Protein AF-A0A961BU95-F1 (afdb_monomer_lite)

Sequence (173 aa):
LQVELRGAQGGASGGDNAGMGGIGAEIGQAGGDSTSCGPCATGGGGGTAAAGGVGGSGSTVGGPGTAGTLGLGGEGGPGVDNPQNGGSAGGGGGGGLYGGGGGGAGTVGSSAGGGGGGGSSLGPAGATFTAGMQAGDGSVTITYDPDAPTTTTAPSTTTSTAAAAVVTPAFTG

pLDDT: mean 72.66, std 14.95, range [39.91, 96.19]

Structure (mmCIF, N/CA/C/O backbone):
data_AF-A0A961BU95-F1
#
_entry.id   AF-A0A961BU95-F1
#
loop_
_atom_site.group_PDB
_atom_site.id
_atom_site.type_symbol
_atom_site.label_atom_id
_atom_site.label_alt_id
_atom_site.label_comp_id
_atom_site.label_asym_id
_atom_site.label_entity_id
_atom_site.label_seq_id
_atom_site.pdbx_PDB_ins_code
_atom_site.Cartn_x
_atom_site.Cartn_y
_atom_site.Cartn_z
_atom_site.occupancy
_atom_site.B_iso_or_equiv
_atom_site.auth_seq_id
_atom_site.auth_comp_id
_atom_site.auth_asym_id
_atom_site.auth_atom_id
_atom_site.pdbx_PDB_model_num
ATOM 1 N N . LEU A 1 1 ? -21.437 8.802 21.114 1.00 52.06 1 LEU A N 1
ATOM 2 C CA . LEU A 1 1 ? -20.429 9.193 20.107 1.00 52.06 1 LEU A CA 1
ATOM 3 C C . LEU A 1 1 ? -20.746 8.468 18.805 1.00 52.06 1 LEU A C 1
ATOM 5 O O . LEU A 1 1 ? -20.576 7.257 18.745 1.00 52.06 1 LEU A O 1
ATOM 9 N N . GLN A 1 2 ? -21.269 9.171 17.804 1.00 50.28 2 GLN A N 1
ATOM 10 C CA . GLN A 1 2 ? -21.457 8.607 16.468 1.00 50.28 2 GLN A CA 1
ATOM 11 C C . GLN A 1 2 ? -20.262 9.056 15.629 1.00 50.28 2 GLN A C 1
ATOM 13 O O . GLN A 1 2 ? -20.143 10.233 15.307 1.00 50.28 2 GLN A O 1
ATOM 18 N N . VAL A 1 3 ? -19.326 8.143 15.368 1.00 46.59 3 VAL A N 1
ATOM 19 C CA . VAL A 1 3 ? -18.173 8.437 14.513 1.00 46.59 3 VAL A CA 1
ATOM 20 C C . VAL A 1 3 ? -18.541 8.016 13.098 1.00 46.59 3 VAL A C 1
ATOM 22 O O . VAL A 1 3 ? -18.580 6.827 12.789 1.00 46.59 3 VAL A O 1
ATOM 25 N N . GLU A 1 4 ? -18.834 8.986 12.239 1.00 51.12 4 GLU A N 1
ATOM 26 C CA . GLU A 1 4 ? -18.976 8.740 10.808 1.00 51.12 4 GLU A CA 1
ATOM 27 C C . GLU A 1 4 ? -17.584 8.793 10.166 1.00 51.12 4 GLU A C 1
ATOM 29 O O . GLU A 1 4 ? -17.065 9.851 9.813 1.00 51.12 4 GLU A O 1
ATOM 34 N N . LEU A 1 5 ? -16.938 7.631 10.065 1.00 48.19 5 LEU A N 1
ATOM 35 C CA . LEU A 1 5 ? -15.680 7.491 9.337 1.00 48.19 5 LEU A CA 1
ATOM 36 C C . LEU A 1 5 ? -15.989 7.385 7.847 1.00 48.19 5 LEU A C 1
ATOM 38 O O . LEU A 1 5 ? -16.298 6.312 7.336 1.00 48.19 5 LEU A O 1
ATOM 42 N N . ARG A 1 6 ? -15.887 8.506 7.135 1.00 52.47 6 ARG A N 1
ATOM 43 C CA . ARG A 1 6 ? -15.870 8.489 5.672 1.00 52.47 6 ARG A CA 1
ATOM 44 C C . ARG A 1 6 ? -14.474 8.067 5.236 1.00 52.47 6 ARG A C 1
ATOM 46 O O . ARG A 1 6 ? -13.517 8.814 5.426 1.00 52.47 6 ARG A O 1
ATOM 53 N N . GLY A 1 7 ? -14.354 6.847 4.716 1.00 46.38 7 GLY A N 1
ATOM 54 C CA . GLY A 1 7 ? -13.092 6.352 4.171 1.00 46.38 7 GLY A CA 1
ATOM 55 C C . GLY A 1 7 ? -12.560 7.306 3.106 1.00 46.38 7 GLY A C 1
ATOM 56 O O . GLY A 1 7 ? -13.315 7.746 2.238 1.00 46.38 7 GLY A O 1
ATOM 57 N N . ALA A 1 8 ? -11.271 7.636 3.182 1.00 43.69 8 ALA A N 1
ATOM 58 C CA . ALA A 1 8 ? -10.598 8.297 2.077 1.00 43.69 8 ALA A CA 1
ATOM 59 C C . ALA A 1 8 ? -10.653 7.364 0.862 1.00 43.69 8 ALA A C 1
ATOM 61 O O . ALA A 1 8 ? -10.460 6.151 0.983 1.00 43.69 8 ALA A O 1
ATOM 62 N N . GLN A 1 9 ? -10.968 7.915 -0.305 1.00 45.91 9 GLN A N 1
ATOM 63 C CA . GLN A 1 9 ? -10.925 7.140 -1.535 1.00 45.91 9 GLN A CA 1
ATOM 64 C C . GLN A 1 9 ? -9.484 6.739 -1.804 1.00 45.91 9 GLN A C 1
ATOM 66 O O . GLN A 1 9 ? -8.612 7.592 -1.741 1.00 45.91 9 GLN A O 1
ATOM 71 N N . GLY A 1 10 ? -9.245 5.468 -2.129 1.00 44.84 10 GLY A N 1
ATOM 72 C CA . GLY A 1 10 ? -7.970 5.021 -2.678 1.00 44.84 10 GLY A CA 1
ATOM 73 C C . GLY A 1 10 ? -7.531 5.958 -3.807 1.00 44.84 10 GLY A C 1
ATOM 74 O O . GLY A 1 10 ? -8.202 6.038 -4.831 1.00 44.84 10 GLY A O 1
ATOM 75 N N . GLY A 1 11 ? -6.455 6.709 -3.584 1.00 39.91 11 GLY A N 1
ATOM 76 C CA . GLY A 1 11 ? -5.895 7.671 -4.519 1.00 39.91 11 GLY A CA 1
ATOM 77 C C . GLY A 1 11 ? -5.580 6.955 -5.818 1.00 39.91 11 GLY A C 1
ATOM 78 O O . GLY A 1 11 ? -4.987 5.875 -5.801 1.00 39.91 11 GLY A O 1
ATOM 79 N N . ALA A 1 12 ? -6.051 7.527 -6.923 1.00 42.16 12 ALA A N 1
ATOM 80 C CA . ALA A 1 12 ? -5.869 6.954 -8.242 1.00 42.16 12 ALA A CA 1
ATOM 81 C C . ALA A 1 12 ? -4.379 6.714 -8.502 1.00 42.16 12 ALA A C 1
ATOM 83 O O . ALA A 1 12 ? -3.546 7.595 -8.280 1.00 42.16 12 ALA A O 1
ATOM 84 N N . SER A 1 13 ? -4.068 5.520 -8.997 1.00 47.88 13 SER A N 1
ATOM 85 C CA . SER A 1 13 ? -2.755 5.179 -9.512 1.00 47.88 13 SER A CA 1
ATOM 86 C C . SER A 1 13 ? -2.311 6.227 -10.534 1.00 47.88 13 SER A C 1
ATOM 88 O O . SER A 1 13 ? -2.939 6.373 -11.585 1.00 47.88 13 SER A O 1
ATOM 90 N N . GLY A 1 14 ? -1.261 6.982 -10.211 1.00 41.06 14 GLY A N 1
ATOM 91 C CA . GLY A 1 14 ? -0.762 8.044 -11.079 1.00 41.06 14 GLY A CA 1
ATOM 92 C C . GLY A 1 14 ? -0.282 7.490 -12.419 1.00 41.06 14 GLY A C 1
ATOM 93 O O . GLY A 1 14 ? 0.669 6.713 -12.459 1.00 41.06 14 GLY A O 1
ATOM 94 N N . GLY A 1 15 ? -0.936 7.904 -13.503 1.00 40.88 15 GLY A N 1
ATOM 95 C CA . GLY A 1 15 ? -0.401 7.785 -14.853 1.00 40.88 15 GLY A CA 1
ATOM 96 C C . GLY A 1 15 ? 0.728 8.797 -15.062 1.00 40.88 15 GLY A C 1
ATOM 97 O O . GLY A 1 15 ? 0.611 9.964 -14.690 1.00 40.88 15 GLY A O 1
ATOM 98 N N . ASP A 1 16 ? 1.815 8.314 -15.654 1.00 45.97 16 ASP A N 1
ATOM 99 C CA . ASP A 1 16 ? 2.890 9.045 -16.338 1.00 45.97 16 ASP A CA 1
ATOM 100 C C . ASP A 1 16 ? 3.949 9.793 -15.506 1.00 45.97 16 ASP A C 1
ATOM 102 O O . ASP A 1 16 ? 4.964 10.192 -16.069 1.00 45.97 16 ASP A O 1
ATOM 106 N N . ASN A 1 17 ? 3.821 9.894 -14.180 1.00 48.28 17 ASN A N 1
ATOM 107 C CA . ASN A 1 17 ? 4.912 10.328 -13.291 1.00 48.28 17 ASN A CA 1
ATOM 108 C C . ASN A 1 17 ? 4.867 9.519 -11.989 1.00 48.28 17 ASN A C 1
ATOM 110 O O . ASN A 1 17 ? 3.956 9.737 -11.198 1.00 48.28 17 ASN A O 1
ATOM 114 N N . ALA A 1 18 ? 5.814 8.583 -11.802 1.00 49.69 18 ALA A N 1
ATOM 115 C CA . ALA A 1 18 ? 6.057 7.785 -10.584 1.00 49.69 18 ALA A CA 1
ATOM 116 C C . ALA A 1 18 ? 4.829 7.676 -9.658 1.00 49.69 18 ALA A C 1
ATOM 118 O O . ALA A 1 18 ? 4.734 8.392 -8.661 1.00 49.69 18 ALA A O 1
ATOM 119 N N . GLY A 1 19 ? 3.854 6.848 -10.052 1.00 48.47 19 GLY A N 1
ATOM 120 C CA . GLY A 1 19 ? 2.528 6.822 -9.439 1.00 48.47 19 GLY A CA 1
ATOM 121 C C . GLY A 1 19 ? 2.601 6.763 -7.916 1.00 48.47 19 GLY A C 1
ATOM 122 O O . GLY A 1 19 ? 3.172 5.829 -7.351 1.00 48.47 19 GLY A O 1
ATOM 123 N N . MET A 1 20 ? 2.031 7.777 -7.257 1.00 48.62 20 MET A N 1
ATOM 124 C CA . MET A 1 20 ? 1.870 7.766 -5.806 1.00 48.62 20 MET A CA 1
ATOM 125 C C . MET A 1 20 ? 1.117 6.489 -5.419 1.00 48.62 20 MET A C 1
ATOM 127 O O . MET A 1 20 ? 0.113 6.150 -6.050 1.00 48.62 20 MET A O 1
ATOM 131 N N . GLY A 1 21 ? 1.641 5.750 -4.438 1.00 50.03 21 GLY A N 1
ATOM 132 C CA . GLY A 1 21 ? 1.023 4.511 -3.975 1.00 50.03 21 GLY A CA 1
ATOM 133 C C . GLY A 1 21 ? -0.418 4.747 -3.520 1.00 50.03 21 GLY A C 1
ATOM 134 O O . GLY A 1 21 ? -0.750 5.829 -3.031 1.00 50.03 21 GLY A O 1
ATOM 135 N N . GLY A 1 22 ? -1.283 3.745 -3.691 1.00 49.25 22 GLY A N 1
ATOM 136 C CA . GLY A 1 22 ? -2.682 3.859 -3.275 1.00 49.25 22 GLY A CA 1
ATOM 137 C C . GLY A 1 22 ? -2.798 4.206 -1.784 1.00 49.25 22 GLY A C 1
ATOM 138 O O . GLY A 1 22 ? -2.114 3.620 -0.945 1.00 49.25 22 GLY A O 1
ATOM 139 N N . ILE A 1 23 ? -3.669 5.149 -1.418 1.00 47.78 23 ILE A N 1
ATOM 140 C CA . ILE A 1 23 ? -4.029 5.345 -0.003 1.00 47.78 23 ILE A CA 1
ATOM 141 C C . ILE A 1 23 ? -4.881 4.170 0.472 1.00 47.78 23 ILE A C 1
ATOM 143 O O . ILE A 1 23 ? -5.687 3.619 -0.280 1.00 47.78 23 ILE A O 1
ATOM 147 N N . GLY A 1 24 ? -4.632 3.737 1.707 1.00 47.03 24 GLY A N 1
ATOM 148 C CA . GLY A 1 24 ? -5.213 2.507 2.215 1.00 47.03 24 GLY A CA 1
ATOM 149 C C . GLY A 1 24 ? -6.720 2.600 2.435 1.00 47.03 24 GLY A C 1
ATOM 150 O O . GLY A 1 24 ? -7.192 3.512 3.113 1.00 47.03 24 GLY A O 1
ATOM 151 N N . ALA A 1 25 ? -7.454 1.637 1.884 1.00 54.53 25 ALA A N 1
ATOM 152 C CA . ALA A 1 25 ? -8.884 1.414 2.102 1.00 54.53 25 ALA A CA 1
ATOM 153 C C . ALA A 1 25 ? -9.087 0.029 2.740 1.00 54.53 25 ALA A C 1
ATOM 155 O O . ALA A 1 25 ? -8.115 -0.675 2.973 1.00 54.53 25 ALA A O 1
ATOM 156 N N . GLU A 1 26 ? -10.315 -0.411 3.024 1.00 54.41 26 GLU A N 1
ATOM 157 C CA . GLU A 1 26 ? -10.559 -1.787 3.514 1.00 54.41 26 GLU A CA 1
ATOM 158 C C . GLU A 1 26 ? -9.951 -2.865 2.590 1.00 54.41 26 GLU A C 1
ATOM 160 O O . GLU A 1 26 ? -9.441 -3.890 3.049 1.00 54.41 26 GLU A O 1
ATOM 165 N N . ILE A 1 27 ? -9.938 -2.571 1.288 1.00 58.28 27 ILE A N 1
ATOM 166 C CA . ILE A 1 27 ? -9.178 -3.256 0.250 1.00 58.28 27 ILE A CA 1
ATOM 167 C C . ILE A 1 27 ? -8.302 -2.186 -0.399 1.00 58.28 27 ILE A C 1
ATOM 169 O O . ILE A 1 27 ? -8.804 -1.257 -1.030 1.00 58.28 27 ILE A O 1
ATOM 173 N N . GLY A 1 28 ? -6.994 -2.285 -0.209 1.00 62.88 28 GLY A N 1
ATOM 174 C CA . GLY A 1 28 ? -6.019 -1.433 -0.861 1.00 62.88 28 GLY A CA 1
ATOM 175 C C . GLY A 1 28 ? -6.158 -1.482 -2.382 1.00 62.88 28 GLY A C 1
ATOM 176 O O . GLY A 1 28 ? -6.470 -2.519 -2.967 1.00 62.88 28 GLY A O 1
ATOM 177 N N . GLN A 1 29 ? -5.904 -0.352 -3.035 1.00 73.00 29 GLN A N 1
ATOM 178 C CA . GLN A 1 29 ? -5.895 -0.271 -4.496 1.00 73.00 29 GLN A CA 1
ATOM 179 C C . GLN A 1 29 ? -4.623 -0.907 -5.058 1.00 73.00 29 GLN A C 1
ATOM 181 O O . GLN A 1 29 ? -3.561 -0.793 -4.445 1.00 73.00 29 GLN A O 1
ATOM 186 N N . ALA A 1 30 ? -4.709 -1.530 -6.233 1.00 77.94 30 ALA A N 1
ATOM 187 C CA . ALA A 1 30 ? -3.512 -1.845 -7.006 1.00 77.94 30 ALA A CA 1
ATOM 188 C C . ALA A 1 30 ? -2.840 -0.550 -7.494 1.00 77.94 30 ALA A C 1
ATOM 190 O O . ALA A 1 30 ? -3.505 0.453 -7.761 1.00 77.94 30 ALA A O 1
ATOM 191 N N . GLY A 1 31 ? -1.517 -0.571 -7.590 1.00 73.50 31 GLY A N 1
ATOM 192 C CA . GLY A 1 31 ? -0.736 0.467 -8.236 1.00 73.50 31 GLY A CA 1
ATOM 193 C C . GLY A 1 31 ? -0.950 0.463 -9.746 1.00 73.50 31 GLY A C 1
ATOM 194 O O . GLY A 1 31 ? -1.434 -0.507 -10.326 1.00 73.50 31 GLY A O 1
ATOM 195 N N . GLY A 1 32 ? -0.595 1.573 -10.385 1.00 74.25 32 GLY A N 1
ATOM 196 C CA . GLY A 1 32 ? -0.784 1.743 -11.824 1.00 74.25 32 GLY A CA 1
ATOM 197 C C . GLY A 1 32 ? 0.275 1.021 -12.632 1.00 74.25 32 GLY A C 1
ATOM 198 O O . GLY A 1 32 ? 1.459 1.062 -12.282 1.00 74.25 32 GLY A O 1
ATOM 199 N N . ASP A 1 33 ? -0.164 0.438 -13.741 1.00 77.12 33 ASP A N 1
ATOM 200 C CA . ASP A 1 33 ? 0.719 -0.007 -14.809 1.00 77.12 33 ASP A CA 1
ATOM 201 C C . ASP A 1 33 ? 1.174 1.198 -15.635 1.00 77.12 33 ASP A C 1
ATOM 203 O O . ASP A 1 33 ? 0.413 2.138 -15.888 1.00 77.12 33 ASP A O 1
ATOM 207 N N . SER A 1 34 ? 2.418 1.158 -16.103 1.00 67.88 34 SER A N 1
ATOM 208 C CA . SER A 1 34 ? 2.863 2.104 -17.125 1.00 67.88 34 SER A CA 1
ATOM 209 C C . SER A 1 34 ? 2.216 1.723 -18.456 1.00 67.88 34 SER A C 1
ATOM 211 O O . SER A 1 34 ? 2.452 0.636 -18.967 1.00 67.88 34 SER A O 1
ATOM 213 N N . THR A 1 35 ? 1.390 2.597 -19.031 1.00 64.38 35 THR A N 1
ATOM 214 C CA . THR A 1 35 ? 0.671 2.315 -20.293 1.00 64.38 35 THR A CA 1
ATOM 215 C C . THR A 1 35 ? 1.478 2.668 -21.548 1.00 64.38 35 THR A C 1
ATOM 217 O O . THR A 1 35 ? 1.048 2.387 -22.665 1.00 64.38 35 THR A O 1
ATOM 220 N N . SER A 1 36 ? 2.652 3.283 -21.380 1.00 64.50 36 SER A N 1
ATOM 221 C CA . SER A 1 36 ? 3.447 3.886 -22.456 1.00 64.50 36 SER A CA 1
ATOM 222 C C . SER A 1 36 ? 4.667 3.071 -22.904 1.00 64.50 36 SER A C 1
ATOM 224 O O . SER A 1 36 ? 5.375 3.495 -23.818 1.00 64.50 36 SER A O 1
ATOM 226 N N . CYS A 1 37 ? 4.921 1.899 -22.316 1.00 58.81 37 CYS A N 1
ATOM 227 C CA . CYS A 1 37 ? 6.017 1.009 -22.712 1.00 58.81 37 CYS A CA 1
ATOM 228 C C . CYS A 1 37 ? 5.505 -0.333 -23.272 1.00 58.81 37 CYS A C 1
ATOM 230 O O . CYS A 1 37 ? 4.319 -0.627 -23.205 1.00 58.81 37 CYS A O 1
ATOM 232 N N . GLY A 1 38 ? 6.386 -1.130 -23.888 1.00 68.25 38 GLY A N 1
ATOM 233 C CA . GLY A 1 38 ? 6.078 -2.485 -24.373 1.00 68.25 38 GLY A CA 1
ATOM 234 C C . GLY A 1 38 ? 5.826 -3.469 -23.215 1.00 68.25 38 GLY A C 1
ATOM 235 O O . GLY A 1 38 ? 4.872 -3.271 -22.480 1.00 68.25 38 GLY A O 1
ATOM 236 N N . PRO A 1 39 ? 6.612 -4.544 -23.004 1.00 66.88 39 PRO A N 1
ATOM 237 C CA . PRO A 1 39 ? 6.492 -5.373 -21.797 1.00 66.88 39 PRO A CA 1
ATOM 238 C C . PRO A 1 39 ? 6.845 -4.546 -20.544 1.00 66.88 39 PRO A C 1
ATOM 240 O O . PRO A 1 39 ? 7.987 -4.542 -20.082 1.00 66.88 39 PRO A O 1
ATOM 243 N N . CYS A 1 40 ? 5.875 -3.783 -20.046 1.00 73.31 40 CYS A N 1
ATOM 244 C CA . CYS A 1 40 ? 6.018 -2.883 -18.917 1.00 73.31 40 CYS A CA 1
ATOM 245 C C . CYS A 1 40 ? 6.035 -3.637 -17.600 1.00 73.31 40 CYS A C 1
ATOM 247 O O . CYS A 1 40 ? 5.418 -4.692 -17.446 1.00 73.31 40 CYS A O 1
ATOM 249 N N . ALA A 1 41 ? 6.698 -3.025 -16.627 1.00 82.56 41 ALA A N 1
ATOM 250 C CA . ALA A 1 41 ? 6.496 -3.392 -15.244 1.00 82.56 41 ALA A CA 1
ATOM 251 C C . ALA A 1 41 ? 5.043 -3.133 -14.834 1.00 82.56 41 ALA A C 1
ATOM 253 O O . ALA A 1 41 ? 4.451 -2.130 -15.244 1.00 82.56 41 ALA A O 1
ATOM 254 N N . THR A 1 42 ? 4.496 -4.029 -14.019 1.00 88.94 42 THR A N 1
ATOM 255 C CA . THR A 1 42 ? 3.144 -3.880 -13.477 1.00 88.94 42 THR A CA 1
ATOM 256 C C . THR A 1 42 ? 3.185 -3.242 -12.095 1.00 88.94 42 THR A C 1
ATOM 258 O O . THR A 1 42 ? 4.197 -3.307 -11.378 1.00 88.94 42 THR A O 1
ATOM 261 N N . GLY A 1 43 ? 2.088 -2.589 -11.726 1.00 87.81 43 GLY A N 1
ATOM 262 C CA . GLY A 1 43 ? 1.887 -2.075 -10.380 1.00 87.81 43 GLY A CA 1
ATOM 263 C C . GLY A 1 43 ? 1.751 -3.196 -9.343 1.00 87.81 43 GLY A C 1
ATOM 264 O O . GLY A 1 43 ? 1.365 -4.322 -9.656 1.00 87.81 43 GLY A O 1
ATOM 265 N N . GLY A 1 44 ? 2.076 -2.896 -8.086 1.00 90.06 44 GLY A N 1
ATOM 266 C CA . GLY A 1 44 ? 1.823 -3.812 -6.971 1.00 90.06 44 GLY A CA 1
ATOM 267 C C . GLY A 1 44 ? 0.332 -3.891 -6.645 1.00 90.06 44 GLY A C 1
ATOM 268 O O . GLY A 1 44 ? -0.377 -2.896 -6.725 1.00 90.06 44 GLY A O 1
ATOM 269 N N . GLY A 1 45 ? -0.170 -5.056 -6.251 1.00 88.19 45 GLY A N 1
ATOM 270 C CA . GLY A 1 45 ? -1.535 -5.208 -5.750 1.00 88.19 45 GLY A CA 1
ATOM 271 C C . GLY A 1 45 ? -1.726 -4.519 -4.396 1.00 88.19 45 GLY A C 1
ATOM 272 O O . GLY A 1 45 ? -0.784 -4.382 -3.616 1.00 88.19 45 GLY A O 1
ATOM 273 N N . GLY A 1 46 ? -2.950 -4.101 -4.087 1.00 85.75 46 GLY A N 1
ATOM 274 C CA . GLY A 1 46 ? -3.273 -3.585 -2.759 1.00 85.75 46 GLY A CA 1
ATOM 275 C C . GLY A 1 46 ? -3.477 -4.688 -1.717 1.00 85.75 46 GLY A C 1
ATOM 276 O O . GLY A 1 46 ? -3.753 -5.839 -2.056 1.00 85.75 46 GLY A O 1
ATOM 277 N N . GLY A 1 47 ? -3.309 -4.343 -0.440 1.00 83.44 47 GLY A N 1
ATOM 278 C CA . GLY A 1 47 ? -3.578 -5.244 0.683 1.00 83.44 47 GLY A CA 1
ATOM 279 C C . GLY A 1 47 ? -5.074 -5.490 0.880 1.00 83.44 47 GLY A C 1
ATOM 280 O O . GLY A 1 47 ? -5.902 -4.638 0.591 1.00 83.44 47 GLY A O 1
ATOM 281 N N . THR A 1 48 ? -5.445 -6.654 1.392 1.00 83.31 48 THR A N 1
ATOM 282 C CA . THR A 1 48 ? -6.829 -7.018 1.741 1.00 83.31 48 THR A CA 1
ATOM 283 C C . THR A 1 48 ? -7.018 -7.014 3.256 1.00 83.31 48 THR A C 1
ATOM 285 O O . THR A 1 48 ? -6.052 -6.926 4.002 1.00 83.31 48 THR A O 1
ATOM 288 N N . ALA A 1 49 ? -8.241 -7.229 3.740 1.00 78.00 49 ALA A N 1
ATOM 289 C CA . ALA A 1 49 ? -8.512 -7.418 5.168 1.00 78.00 49 ALA A CA 1
ATOM 290 C C . ALA A 1 49 ? -7.887 -8.691 5.793 1.00 78.00 49 ALA A C 1
ATOM 292 O O . ALA A 1 49 ? -8.078 -8.927 6.986 1.00 78.00 49 ALA A O 1
ATOM 293 N N . ALA A 1 50 ? -7.185 -9.529 5.019 1.00 82.44 50 ALA A N 1
ATOM 294 C CA . ALA A 1 50 ? -6.596 -10.783 5.500 1.00 82.44 50 ALA A CA 1
ATOM 295 C C . ALA A 1 50 ? -5.152 -11.040 5.029 1.00 82.44 50 ALA A C 1
ATOM 297 O O . ALA A 1 50 ? -4.512 -11.973 5.512 1.00 82.44 50 ALA A O 1
ATOM 298 N N . ALA A 1 51 ? -4.635 -10.263 4.077 1.00 86.81 51 ALA A N 1
ATOM 299 C CA . ALA A 1 51 ? -3.329 -10.498 3.467 1.00 86.81 51 ALA A CA 1
ATOM 300 C C . ALA A 1 51 ? -2.760 -9.213 2.869 1.00 86.81 51 ALA A C 1
ATOM 302 O O . ALA A 1 51 ? -3.516 -8.370 2.389 1.00 86.81 51 ALA A O 1
ATOM 303 N N . GLY A 1 52 ? -1.432 -9.080 2.875 1.00 88.81 52 GLY A N 1
ATOM 304 C CA . GLY A 1 52 ? -0.758 -7.973 2.203 1.00 88.81 52 GLY A CA 1
ATOM 305 C C . GLY A 1 52 ? -0.913 -8.032 0.682 1.00 88.81 52 GLY A C 1
ATOM 306 O O . GLY A 1 52 ? -1.291 -9.059 0.115 1.00 88.81 52 GLY A O 1
ATOM 307 N N . GLY A 1 53 ? -0.634 -6.915 0.021 1.00 91.44 53 GLY A N 1
ATOM 308 C CA . GLY A 1 53 ? -0.697 -6.799 -1.427 1.00 91.44 53 GLY A CA 1
ATOM 309 C C . GLY A 1 53 ? 0.476 -7.495 -2.109 1.00 91.44 53 GLY A C 1
ATOM 310 O O . GLY A 1 53 ? 1.593 -7.508 -1.593 1.00 91.44 53 GLY A O 1
ATOM 311 N N . VAL A 1 54 ? 0.224 -8.083 -3.277 1.00 94.94 54 VAL A N 1
ATOM 312 C CA . VAL A 1 54 ? 1.244 -8.768 -4.088 1.00 94.94 54 VAL A CA 1
ATOM 313 C C . VAL A 1 54 ? 2.181 -7.737 -4.725 1.00 94.94 54 VAL A C 1
ATOM 315 O O . VAL A 1 54 ? 1.727 -6.683 -5.151 1.00 94.94 54 VAL A O 1
ATOM 318 N N . GLY A 1 55 ? 3.481 -8.019 -4.812 1.00 92.06 55 GLY A N 1
ATOM 319 C CA . GLY A 1 55 ? 4.419 -7.153 -5.535 1.00 92.06 55 GLY A CA 1
ATOM 320 C C . GLY A 1 55 ? 4.163 -7.136 -7.049 1.00 92.06 55 GLY A C 1
ATOM 321 O O . GLY A 1 55 ? 3.730 -8.133 -7.624 1.00 92.06 55 GLY A O 1
ATOM 322 N N . GLY A 1 56 ? 4.435 -6.007 -7.697 1.00 92.88 56 GLY A N 1
ATOM 323 C CA . GLY A 1 56 ? 4.325 -5.835 -9.142 1.00 92.88 56 GLY A CA 1
ATOM 324 C C . GLY A 1 56 ? 5.458 -6.541 -9.884 1.00 92.88 56 GLY A C 1
ATOM 325 O O . GLY A 1 56 ? 6.582 -6.658 -9.383 1.00 92.88 56 GLY A O 1
ATOM 326 N N . SER A 1 57 ? 5.185 -7.012 -11.098 1.00 91.94 57 SER A N 1
ATOM 327 C CA . SER A 1 57 ? 6.203 -7.637 -11.944 1.00 91.94 57 SER A CA 1
ATOM 328 C C . SER A 1 57 ? 7.193 -6.594 -12.453 1.00 91.94 57 SER A C 1
ATOM 330 O O . SER A 1 57 ? 6.793 -5.561 -12.984 1.00 91.94 57 SER A O 1
ATOM 332 N N . GLY A 1 58 ? 8.485 -6.881 -12.323 1.00 86.25 58 GLY A N 1
ATOM 333 C CA . GLY A 1 58 ? 9.538 -6.093 -12.955 1.00 86.25 58 GLY A CA 1
ATOM 334 C C . GLY A 1 58 ? 9.600 -6.340 -14.457 1.00 86.25 58 GLY A C 1
ATOM 335 O O . GLY A 1 58 ? 8.901 -7.200 -14.999 1.00 86.25 58 GLY A O 1
ATOM 336 N N . SER A 1 59 ? 10.462 -5.590 -15.130 1.00 87.25 59 SER A N 1
ATOM 337 C CA . SER A 1 59 ? 10.808 -5.870 -16.518 1.00 87.25 59 SER A CA 1
ATOM 338 C C . SER A 1 59 ? 11.848 -6.993 -16.656 1.00 87.25 59 SER A C 1
ATOM 340 O O . SER A 1 59 ? 12.257 -7.621 -15.687 1.00 87.25 59 SER A O 1
ATOM 342 N N . THR A 1 60 ? 12.330 -7.256 -17.875 1.00 82.00 60 THR A N 1
ATOM 343 C CA . THR A 1 60 ? 13.438 -8.206 -18.098 1.00 82.00 60 THR A CA 1
ATOM 344 C C . THR A 1 60 ? 14.767 -7.748 -17.492 1.00 82.00 60 THR A C 1
ATOM 346 O O . THR A 1 60 ? 15.692 -8.548 -17.381 1.00 82.00 60 THR A O 1
ATOM 349 N N . VAL A 1 61 ? 14.890 -6.459 -17.166 1.00 83.62 61 VAL A N 1
ATOM 350 C CA . VAL A 1 61 ? 16.120 -5.828 -16.664 1.00 83.62 61 VAL A CA 1
ATOM 351 C C . VAL A 1 61 ? 15.943 -5.233 -15.267 1.00 83.62 61 VAL A C 1
ATOM 353 O O . VAL A 1 61 ? 16.890 -5.260 -14.491 1.00 83.62 61 VAL A O 1
ATOM 356 N N . GLY A 1 62 ? 14.750 -4.739 -14.929 1.00 85.00 62 GLY A N 1
ATOM 357 C CA . GLY A 1 62 ? 14.395 -4.270 -13.587 1.00 85.00 62 GLY A CA 1
ATOM 358 C C . GLY A 1 62 ? 13.788 -5.382 -12.728 1.00 85.00 62 GLY A C 1
ATOM 359 O O . GLY A 1 62 ? 13.101 -6.263 -13.238 1.00 85.00 62 GLY A O 1
ATOM 360 N N . GLY A 1 63 ? 14.021 -5.348 -11.415 1.00 91.00 63 GLY A N 1
ATOM 361 C CA . GLY A 1 63 ? 13.477 -6.367 -10.510 1.00 91.00 63 GLY A CA 1
ATOM 362 C C . GLY A 1 63 ? 11.974 -6.192 -10.223 1.00 91.00 63 GLY A C 1
ATOM 363 O O . GLY A 1 63 ? 11.437 -5.090 -10.386 1.00 91.00 63 GLY A O 1
ATOM 364 N N . PRO A 1 64 ? 11.274 -7.261 -9.796 1.00 93.62 64 PRO A N 1
ATOM 365 C CA . PRO A 1 64 ? 9.913 -7.153 -9.272 1.00 93.62 64 PRO A CA 1
ATOM 366 C C . PRO A 1 64 ? 9.885 -6.403 -7.936 1.00 93.62 64 PRO A C 1
ATOM 368 O O . PRO A 1 64 ? 10.880 -6.387 -7.210 1.00 93.62 64 PRO A O 1
ATOM 371 N N . GLY A 1 65 ? 8.737 -5.808 -7.612 1.00 93.62 65 GLY A N 1
ATOM 372 C CA . GLY A 1 65 ? 8.467 -5.301 -6.267 1.00 93.62 65 GLY A CA 1
ATOM 373 C C . GLY A 1 65 ? 8.202 -6.443 -5.282 1.00 93.62 65 GLY A C 1
ATOM 374 O O . GLY A 1 65 ? 7.913 -7.575 -5.683 1.00 93.62 65 GLY A O 1
ATOM 375 N N . THR A 1 66 ? 8.293 -6.166 -3.983 1.00 96.19 66 THR A N 1
ATOM 376 C CA . THR A 1 66 ? 8.004 -7.156 -2.936 1.00 96.19 66 THR A CA 1
ATOM 377 C C . THR A 1 66 ? 6.555 -7.061 -2.461 1.00 96.19 66 THR A C 1
ATOM 379 O O . THR A 1 66 ? 5.890 -6.032 -2.603 1.00 96.19 66 THR A O 1
ATOM 382 N N . ALA A 1 67 ? 6.029 -8.165 -1.929 1.00 94.38 67 ALA A N 1
ATOM 383 C CA . ALA A 1 67 ? 4.705 -8.173 -1.318 1.00 94.38 67 ALA A CA 1
ATOM 384 C C . ALA A 1 67 ? 4.710 -7.406 0.015 1.00 94.38 67 ALA A C 1
ATOM 386 O O . ALA A 1 67 ? 5.706 -7.415 0.741 1.00 94.38 67 ALA A O 1
ATOM 387 N N . GLY A 1 68 ? 3.582 -6.783 0.352 1.00 89.75 68 GLY A N 1
ATOM 388 C CA . GLY A 1 68 ? 3.368 -6.199 1.673 1.00 89.75 68 GLY A CA 1
ATOM 389 C C . GLY A 1 68 ? 3.231 -7.271 2.759 1.00 89.75 68 GLY A C 1
ATOM 390 O O . GLY A 1 68 ? 2.843 -8.411 2.496 1.00 89.75 68 GLY A O 1
ATOM 391 N N . THR A 1 69 ? 3.519 -6.897 4.003 1.00 90.31 69 THR A N 1
ATOM 392 C CA . THR A 1 69 ? 3.328 -7.739 5.196 1.00 90.31 69 THR A CA 1
ATOM 393 C C . THR A 1 69 ? 2.390 -7.056 6.197 1.00 90.31 69 THR A C 1
ATOM 395 O O . THR A 1 69 ? 1.851 -5.977 5.938 1.00 90.31 69 THR A O 1
ATOM 398 N N . LEU A 1 70 ? 2.128 -7.697 7.341 1.00 86.19 70 LEU A N 1
ATOM 399 C CA . LEU A 1 70 ? 1.306 -7.104 8.395 1.00 86.19 70 LEU A CA 1
ATOM 400 C C . LEU A 1 70 ? 1.968 -5.808 8.896 1.00 86.19 70 LEU A C 1
ATOM 402 O O . LEU A 1 70 ? 3.104 -5.836 9.365 1.00 86.19 70 LEU A O 1
ATOM 406 N N . GLY A 1 71 ? 1.274 -4.677 8.797 1.00 80.44 71 GLY A N 1
ATOM 407 C CA . GLY A 1 71 ? 1.791 -3.373 9.220 1.00 80.44 71 GLY A CA 1
ATOM 408 C C . GLY A 1 71 ? 2.658 -2.641 8.190 1.00 80.44 71 GLY A C 1
ATOM 409 O O . GLY A 1 71 ? 2.823 -1.428 8.311 1.00 80.44 71 GLY A O 1
ATOM 410 N N . LEU A 1 72 ? 3.211 -3.333 7.187 1.00 85.38 72 LEU A N 1
ATOM 411 C CA . LEU A 1 72 ? 4.273 -2.799 6.325 1.00 85.38 72 LEU A CA 1
ATOM 412 C C . LEU A 1 72 ? 3.954 -2.995 4.840 1.00 85.38 72 LEU A C 1
ATOM 414 O O . LEU A 1 72 ? 3.629 -4.099 4.408 1.00 85.38 72 LEU A O 1
ATOM 418 N N . GLY A 1 73 ? 4.078 -1.928 4.051 1.00 87.56 73 GLY A N 1
ATOM 419 C CA . GLY A 1 73 ? 4.011 -2.010 2.592 1.00 87.56 73 GLY A CA 1
ATOM 420 C C . GLY A 1 73 ? 5.237 -2.708 1.992 1.00 87.56 73 GLY A C 1
ATOM 421 O O . GLY A 1 73 ? 6.280 -2.810 2.636 1.00 87.56 73 GLY A O 1
ATOM 422 N N . GLY A 1 74 ? 5.098 -3.202 0.765 1.00 91.88 74 GLY A N 1
ATOM 423 C CA . GLY A 1 74 ? 6.170 -3.816 -0.009 1.00 91.88 74 GLY A CA 1
ATOM 424 C C . GLY A 1 74 ? 7.128 -2.783 -0.600 1.00 91.88 74 GLY A C 1
ATOM 425 O O . GLY A 1 74 ? 6.761 -1.644 -0.881 1.00 91.88 74 GLY A O 1
ATOM 426 N N . GLU A 1 75 ? 8.368 -3.185 -0.817 1.00 92.00 75 GLU A N 1
ATOM 427 C CA . GLU A 1 75 ? 9.392 -2.375 -1.472 1.00 92.00 75 GLU A CA 1
ATOM 428 C C . GLU A 1 75 ? 9.196 -2.380 -2.992 1.00 92.00 75 GLU A C 1
ATOM 430 O O . GLU A 1 75 ? 8.786 -3.383 -3.582 1.00 92.00 75 GLU A O 1
ATOM 435 N N . GLY A 1 76 ? 9.496 -1.253 -3.635 1.00 91.00 76 GLY A N 1
ATOM 436 C CA . GLY A 1 76 ? 9.507 -1.165 -5.090 1.00 91.00 76 GLY A CA 1
ATOM 437 C C . GLY A 1 76 ? 10.656 -1.968 -5.700 1.00 91.00 76 GLY A C 1
ATOM 438 O O . GLY A 1 76 ? 11.700 -2.164 -5.077 1.00 91.00 76 GLY A O 1
ATOM 439 N N . GLY A 1 77 ? 10.473 -2.424 -6.937 1.00 92.12 77 GLY A N 1
ATOM 440 C CA . GLY A 1 77 ? 11.510 -3.139 -7.667 1.00 92.12 77 GLY A CA 1
ATOM 441 C C . GLY A 1 77 ? 12.754 -2.270 -7.893 1.00 92.12 77 GLY A C 1
ATOM 442 O O . GLY A 1 77 ? 12.614 -1.072 -8.171 1.00 92.12 77 GLY A O 1
ATOM 443 N N . PRO A 1 78 ? 13.972 -2.838 -7.809 1.00 89.00 78 PRO A N 1
ATOM 444 C CA . PRO A 1 78 ? 15.198 -2.095 -8.064 1.00 89.00 78 PRO A CA 1
ATOM 445 C C . PRO A 1 78 ? 15.269 -1.667 -9.532 1.00 89.00 78 PRO A C 1
ATOM 447 O O . PRO A 1 78 ? 15.094 -2.487 -10.440 1.00 89.00 78 PRO A O 1
ATOM 450 N N . GLY A 1 79 ? 15.533 -0.377 -9.747 1.00 86.38 79 GLY A N 1
ATOM 451 C CA . GLY A 1 79 ? 15.850 0.170 -11.064 1.00 86.38 79 GLY A CA 1
ATOM 452 C C . GLY A 1 79 ? 17.179 -0.366 -11.599 1.00 86.38 79 GLY A C 1
ATOM 453 O O . GLY A 1 79 ? 17.904 -1.087 -10.913 1.00 86.38 79 GLY A O 1
ATOM 454 N N . VAL A 1 80 ? 17.510 0.005 -12.834 1.00 85.38 80 VAL A N 1
ATOM 455 C CA . VAL A 1 80 ? 18.807 -0.332 -13.435 1.00 85.38 80 VAL A CA 1
ATOM 456 C C . VAL A 1 80 ? 19.656 0.914 -13.606 1.00 85.38 80 VAL A C 1
ATOM 458 O O . VAL A 1 80 ? 19.263 1.852 -14.306 1.00 85.38 80 VAL A O 1
ATOM 461 N N . ASP A 1 81 ? 20.846 0.887 -13.010 1.00 76.06 81 ASP A N 1
ATOM 462 C CA . ASP A 1 81 ? 21.866 1.924 -13.150 1.00 76.06 81 ASP A CA 1
ATOM 463 C C . ASP A 1 81 ? 22.501 1.836 -14.544 1.00 76.06 81 ASP A C 1
ATOM 465 O O . ASP A 1 81 ? 23.576 1.270 -14.743 1.00 76.06 81 ASP A O 1
ATOM 469 N N . ASN A 1 82 ? 21.809 2.370 -15.551 1.00 78.44 82 ASN A N 1
ATOM 470 C CA . ASN A 1 82 ? 22.371 2.565 -16.883 1.00 78.44 82 ASN A CA 1
ATOM 471 C C . ASN A 1 82 ? 22.617 4.068 -17.116 1.00 78.44 82 ASN A C 1
ATOM 473 O O . ASN A 1 82 ? 21.649 4.829 -17.167 1.00 78.44 82 ASN A O 1
ATOM 477 N N . PRO A 1 83 ? 23.874 4.512 -17.318 1.00 73.62 83 PRO A N 1
ATOM 478 C CA . PRO A 1 83 ? 24.213 5.930 -17.473 1.00 73.62 83 PRO A CA 1
ATOM 479 C C . PRO A 1 83 ? 23.595 6.597 -18.710 1.00 73.62 83 PRO A C 1
ATOM 481 O O . PRO A 1 83 ? 23.602 7.821 -18.804 1.00 73.62 83 PRO A O 1
ATOM 484 N N . GLN A 1 84 ? 23.087 5.820 -19.669 1.00 74.75 84 GLN A N 1
ATOM 485 C CA . GLN A 1 84 ? 22.526 6.348 -20.914 1.00 74.75 84 GLN A CA 1
ATOM 486 C C . GLN A 1 84 ? 20.997 6.284 -20.962 1.00 74.75 84 GLN A C 1
ATOM 488 O O . GLN A 1 84 ? 20.409 7.093 -21.666 1.00 74.75 84 GLN A O 1
ATOM 493 N N . ASN A 1 85 ? 20.365 5.341 -20.248 1.00 70.62 85 ASN A N 1
ATOM 494 C CA . ASN A 1 85 ? 18.923 5.048 -20.323 1.00 70.62 85 ASN A CA 1
ATOM 495 C C . ASN A 1 85 ? 18.425 4.300 -19.065 1.00 70.62 85 ASN A C 1
ATOM 497 O O . ASN A 1 85 ? 17.801 3.241 -19.175 1.00 70.62 85 ASN A O 1
ATOM 501 N N . GLY A 1 86 ? 18.768 4.787 -17.869 1.00 72.81 86 GLY A N 1
ATOM 502 C CA . GLY A 1 86 ? 18.391 4.153 -16.601 1.00 72.81 86 GLY A CA 1
ATOM 503 C C . GLY A 1 86 ? 16.899 3.816 -16.532 1.00 72.81 86 GLY A C 1
ATOM 504 O O . GLY A 1 86 ? 16.055 4.612 -16.941 1.00 72.81 86 GLY A O 1
ATOM 505 N N . GLY A 1 87 ? 16.584 2.611 -16.061 1.00 79.94 87 GLY A N 1
ATOM 506 C CA . GLY A 1 87 ? 15.205 2.204 -15.806 1.00 79.94 87 GLY A CA 1
ATOM 507 C C . GLY A 1 87 ? 14.797 2.681 -14.421 1.00 79.94 87 GLY A C 1
ATOM 508 O O . GLY A 1 87 ? 15.502 2.406 -13.447 1.00 79.94 87 GLY A O 1
ATOM 509 N N . SER A 1 88 ? 13.676 3.393 -14.332 1.00 86.25 88 SER A N 1
ATOM 510 C CA . SER A 1 88 ? 13.145 3.883 -13.061 1.00 86.25 88 SER A CA 1
ATOM 511 C C . SER A 1 88 ? 12.805 2.719 -12.127 1.00 86.25 88 SER A C 1
ATOM 513 O O . SER A 1 88 ? 12.214 1.720 -12.550 1.00 86.25 88 SER A O 1
ATOM 515 N N . ALA A 1 89 ? 13.161 2.863 -10.850 1.00 88.94 89 ALA A N 1
ATOM 516 C CA . ALA A 1 89 ? 12.720 1.949 -9.802 1.00 88.94 89 ALA A CA 1
ATOM 517 C C . ALA A 1 89 ? 11.185 1.949 -9.683 1.00 88.94 89 ALA A C 1
ATOM 519 O O . ALA A 1 89 ? 10.518 2.921 -10.053 1.00 88.94 89 ALA A O 1
ATOM 520 N N . GLY A 1 90 ? 10.631 0.849 -9.174 1.00 88.56 90 GLY A N 1
ATOM 521 C CA . GLY A 1 90 ? 9.209 0.764 -8.851 1.00 88.56 90 GLY A CA 1
ATOM 522 C C . GLY A 1 90 ? 8.851 1.584 -7.609 1.00 88.56 90 GLY A C 1
ATOM 523 O O . GLY A 1 90 ? 9.701 1.860 -6.761 1.00 88.56 90 GLY A O 1
ATOM 524 N N . GLY A 1 91 ? 7.581 1.972 -7.485 1.00 88.06 91 GLY A N 1
ATOM 525 C CA . GLY A 1 91 ? 7.074 2.643 -6.285 1.00 88.06 91 GLY A CA 1
ATOM 526 C C . GLY A 1 91 ? 6.903 1.674 -5.108 1.00 88.06 91 GLY A C 1
ATOM 527 O O . GLY A 1 91 ? 6.516 0.526 -5.301 1.00 88.06 91 GLY A O 1
ATOM 528 N N . GLY A 1 92 ? 7.154 2.128 -3.878 1.00 86.88 92 GLY A N 1
ATOM 529 C CA . GLY A 1 92 ? 6.827 1.356 -2.672 1.00 86.88 92 GLY A CA 1
ATOM 530 C C . GLY A 1 92 ? 5.314 1.241 -2.439 1.00 86.88 92 GLY A C 1
ATOM 531 O O . GLY A 1 92 ? 4.547 2.113 -2.848 1.00 86.88 92 GLY A O 1
ATOM 532 N N . GLY A 1 93 ? 4.888 0.164 -1.784 1.00 85.94 93 GLY A N 1
ATOM 533 C CA . GLY A 1 93 ? 3.511 -0.068 -1.359 1.00 85.94 93 GLY A CA 1
ATOM 534 C C . GLY A 1 93 ? 3.144 0.720 -0.098 1.00 85.94 93 GLY A C 1
ATOM 535 O O . GLY A 1 93 ? 3.989 1.027 0.744 1.00 85.94 93 GLY A O 1
ATOM 536 N N . GLY A 1 94 ? 1.861 1.044 0.051 1.00 82.25 94 GLY A N 1
ATOM 537 C CA . GLY A 1 94 ? 1.326 1.714 1.234 1.00 82.25 94 GLY A CA 1
ATOM 538 C C . GLY A 1 94 ? 1.284 0.793 2.458 1.00 82.25 94 GLY A C 1
ATOM 539 O O . GLY A 1 94 ? 0.993 -0.395 2.347 1.00 82.25 94 GLY A O 1
ATOM 540 N N . GLY A 1 95 ? 1.540 1.341 3.647 1.00 78.31 95 GLY A N 1
ATOM 541 C CA . GLY A 1 95 ? 1.321 0.634 4.914 1.00 78.31 95 GLY A CA 1
ATOM 542 C C . GLY A 1 95 ? -0.167 0.431 5.229 1.00 78.31 95 GLY A C 1
ATOM 543 O O . GLY A 1 95 ? -1.049 0.874 4.497 1.00 78.31 95 GLY A O 1
ATOM 544 N N . GLY A 1 96 ? -0.454 -0.237 6.339 1.00 77.00 96 GLY A N 1
ATOM 545 C CA . GLY A 1 96 ? -1.812 -0.584 6.762 1.00 77.00 96 GLY A CA 1
ATOM 546 C C . GLY A 1 96 ? -1.786 -1.823 7.643 1.00 77.00 96 GLY A C 1
ATOM 547 O O . GLY A 1 96 ? -0.711 -2.345 7.924 1.00 77.00 96 GLY A O 1
ATOM 548 N N . LEU A 1 97 ? -2.948 -2.320 8.069 1.00 80.69 97 LEU A N 1
ATOM 549 C CA . LEU A 1 97 ? -3.002 -3.572 8.831 1.00 80.69 97 LEU A CA 1
ATOM 550 C C . LEU A 1 97 ? -2.369 -4.706 8.020 1.00 80.69 97 LEU A C 1
ATOM 552 O O . LEU A 1 97 ? -1.486 -5.389 8.518 1.00 80.69 97 LEU A O 1
ATOM 556 N N . TYR A 1 98 ? -2.727 -4.806 6.746 1.00 82.19 98 TYR A N 1
ATOM 557 C CA . TYR A 1 98 ? -2.049 -5.609 5.747 1.00 82.19 98 TYR A CA 1
ATOM 558 C C . TYR A 1 98 ? -1.545 -4.652 4.659 1.00 82.19 98 TYR A C 1
ATOM 560 O O . TYR A 1 98 ? -2.344 -4.071 3.926 1.00 82.19 98 TYR A O 1
ATOM 568 N N . GLY A 1 99 ? -0.237 -4.384 4.610 1.00 86.88 99 GLY A N 1
ATOM 569 C CA . GLY A 1 99 ? 0.330 -3.404 3.676 1.00 86.88 99 GLY A CA 1
ATOM 570 C C . GLY A 1 99 ? 0.130 -3.795 2.208 1.00 86.88 99 GLY A C 1
ATOM 571 O O . GLY A 1 99 ? -0.084 -4.962 1.899 1.00 86.88 99 GLY A O 1
ATOM 572 N N . GLY A 1 100 ? 0.181 -2.833 1.291 1.00 89.94 100 GLY A N 1
ATOM 573 C CA . GLY A 1 100 ? 0.126 -3.069 -0.155 1.00 89.94 100 GLY A CA 1
ATOM 574 C C . GLY A 1 100 ? 1.466 -3.543 -0.711 1.00 89.94 100 GLY A C 1
ATOM 575 O O . GLY A 1 100 ? 2.491 -3.383 -0.056 1.00 89.94 100 GLY A O 1
ATOM 576 N N . GLY A 1 101 ? 1.483 -4.139 -1.901 1.00 91.06 101 GLY A N 1
ATOM 577 C CA . GLY A 1 101 ? 2.718 -4.571 -2.559 1.00 91.06 101 GLY A CA 1
ATOM 578 C C . GLY A 1 101 ? 3.429 -3.422 -3.271 1.00 91.06 101 GLY A C 1
ATOM 579 O O . GLY A 1 101 ? 2.783 -2.483 -3.731 1.00 91.06 101 GLY A O 1
ATOM 580 N N . GLY A 1 102 ? 4.755 -3.475 -3.378 1.00 90.69 102 GLY A N 1
ATOM 581 C CA . GLY A 1 102 ? 5.513 -2.506 -4.175 1.00 90.69 102 GLY A CA 1
ATOM 582 C C . GLY A 1 102 ? 5.380 -2.777 -5.674 1.00 90.69 102 GLY A C 1
ATOM 583 O O . GLY A 1 102 ? 5.157 -3.914 -6.077 1.00 90.69 102 GLY A O 1
ATOM 584 N N . GLY A 1 103 ? 5.494 -1.752 -6.514 1.00 90.81 103 GLY A N 1
ATOM 585 C CA . GLY A 1 103 ? 5.468 -1.880 -7.973 1.00 90.81 103 GLY A CA 1
ATOM 586 C C . GLY A 1 103 ? 6.792 -2.381 -8.550 1.00 90.81 103 GLY A C 1
ATOM 587 O O . GLY A 1 103 ? 7.840 -2.261 -7.915 1.00 90.81 103 GLY A O 1
ATOM 588 N N . GLY A 1 104 ? 6.766 -2.954 -9.755 1.00 90.44 104 GLY A N 1
ATOM 589 C CA . GLY A 1 104 ? 7.979 -3.421 -10.438 1.00 90.44 104 GLY A CA 1
ATOM 590 C C . GLY A 1 104 ? 8.790 -2.294 -11.089 1.00 90.44 104 GLY A C 1
ATOM 591 O O . GLY A 1 104 ? 8.254 -1.236 -11.414 1.00 90.44 104 GLY A O 1
ATOM 592 N N . ALA A 1 105 ? 10.086 -2.515 -11.322 1.00 90.19 105 ALA A N 1
ATOM 593 C CA . ALA A 1 105 ? 10.942 -1.546 -12.014 1.00 90.19 105 ALA A CA 1
ATOM 594 C C . ALA A 1 105 ? 10.805 -1.593 -13.544 1.00 90.19 105 ALA A C 1
ATOM 596 O O . ALA A 1 105 ? 10.723 -2.674 -14.138 1.00 90.19 105 ALA A O 1
ATOM 597 N N . GLY A 1 106 ? 10.854 -0.419 -14.180 1.00 86.00 106 GLY A N 1
ATOM 598 C CA . GLY A 1 106 ? 10.713 -0.251 -15.631 1.00 86.00 106 GLY A CA 1
ATOM 599 C C .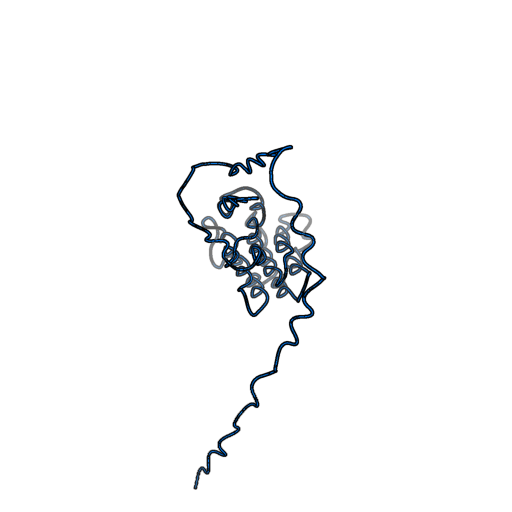 GLY A 1 106 ? 11.856 -0.866 -16.455 1.00 86.00 106 GLY A C 1
ATOM 600 O O . GLY A 1 106 ? 12.865 -1.333 -15.922 1.00 86.00 106 GLY A O 1
ATOM 601 N N . THR A 1 107 ? 11.705 -0.898 -17.784 1.00 85.12 107 THR A N 1
ATOM 602 C CA . THR A 1 107 ? 12.782 -1.296 -18.712 1.00 85.12 107 THR A CA 1
ATOM 603 C C . THR A 1 107 ? 13.774 -0.158 -18.951 1.00 85.12 107 THR A C 1
ATOM 605 O O . THR A 1 107 ? 13.432 1.017 -18.850 1.00 85.12 107 THR A O 1
ATOM 608 N N . VAL A 1 108 ? 14.992 -0.499 -19.384 1.00 82.06 108 VAL A N 1
ATOM 609 C CA . VAL A 1 108 ? 15.938 0.471 -19.965 1.00 82.06 108 VAL A CA 1
ATOM 610 C C . VAL A 1 108 ? 15.246 1.246 -21.091 1.00 82.06 108 VAL A C 1
ATOM 612 O O . VAL A 1 108 ? 14.673 0.644 -21.999 1.00 82.06 108 VAL A O 1
ATOM 615 N N . GLY A 1 109 ? 15.300 2.577 -21.036 1.00 77.06 109 GLY A N 1
ATOM 616 C CA . GLY A 1 109 ? 14.730 3.449 -22.069 1.00 77.06 109 GLY A CA 1
ATOM 617 C C . GLY A 1 109 ? 13.203 3.612 -22.036 1.00 77.06 109 GLY A C 1
ATOM 618 O O . GLY A 1 109 ? 12.654 4.232 -22.942 1.00 77.06 109 GLY A O 1
ATOM 619 N N . SER A 1 110 ? 12.504 3.088 -21.020 1.00 68.44 110 SER A N 1
ATOM 620 C CA . SER A 1 110 ? 11.098 3.423 -20.745 1.00 68.44 110 SER A CA 1
ATOM 621 C C . SER A 1 110 ? 10.936 3.897 -19.306 1.00 68.44 110 SER A C 1
ATOM 623 O O . SER A 1 110 ? 11.298 3.211 -18.355 1.00 68.44 110 SER A O 1
ATOM 625 N N . SER A 1 111 ? 10.423 5.112 -19.158 1.00 65.62 111 SER A N 1
ATOM 626 C CA . SER A 1 111 ? 10.779 5.997 -18.047 1.00 65.62 111 SER A CA 1
ATOM 627 C C . SER A 1 111 ? 10.026 5.779 -16.732 1.00 65.62 111 SER A C 1
ATOM 629 O O . SER A 1 111 ? 10.220 6.560 -15.802 1.00 65.62 111 SER A O 1
ATOM 631 N N . ALA A 1 112 ? 9.185 4.753 -16.599 1.00 81.31 112 ALA A N 1
ATOM 632 C CA . ALA A 1 112 ? 8.381 4.575 -15.393 1.00 81.31 112 ALA A CA 1
ATOM 633 C C . ALA A 1 112 ? 8.377 3.120 -14.906 1.00 81.31 112 ALA A C 1
ATOM 635 O O . ALA A 1 112 ? 8.145 2.183 -15.668 1.00 81.31 112 ALA A O 1
ATOM 636 N N . GLY A 1 113 ? 8.667 2.946 -13.615 1.00 85.00 113 GLY A N 1
ATOM 637 C CA . GLY A 1 113 ? 8.303 1.737 -12.887 1.00 85.00 113 GLY A CA 1
ATOM 638 C C . GLY A 1 113 ? 6.807 1.737 -12.570 1.00 85.00 113 GLY A C 1
ATOM 639 O O . GLY A 1 113 ? 6.143 2.775 -12.639 1.00 85.00 113 GLY A O 1
ATOM 640 N N . GLY A 1 114 ? 6.276 0.568 -12.220 1.00 86.94 114 GLY A N 1
ATOM 641 C CA . GLY A 1 114 ? 4.911 0.432 -11.725 1.00 86.94 114 GLY A CA 1
ATOM 642 C C . GLY A 1 114 ? 4.734 1.126 -10.372 1.00 86.94 114 GLY A C 1
ATOM 643 O O . GLY A 1 114 ? 5.667 1.201 -9.564 1.00 86.94 114 GLY A O 1
ATOM 644 N N . GLY A 1 115 ? 3.527 1.628 -10.111 1.00 86.44 115 GLY A N 1
ATOM 645 C CA . GLY A 1 115 ? 3.166 2.168 -8.797 1.00 86.44 115 GLY A CA 1
ATOM 646 C C . GLY A 1 115 ? 3.010 1.062 -7.747 1.00 86.44 115 GLY A C 1
ATOM 647 O O . GLY A 1 115 ? 2.697 -0.080 -8.081 1.00 86.44 115 GLY A O 1
ATOM 648 N N . GLY A 1 116 ? 3.201 1.383 -6.468 1.00 84.56 116 GLY A N 1
ATOM 649 C CA . GLY A 1 116 ? 2.858 0.467 -5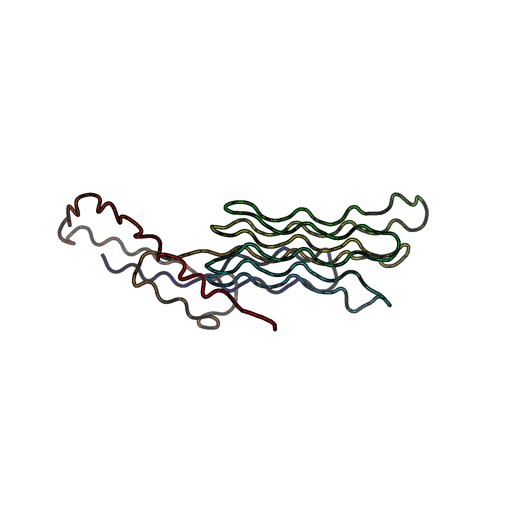.376 1.00 84.56 116 GLY A CA 1
ATOM 650 C C . GLY A 1 116 ? 1.353 0.435 -5.095 1.00 84.56 116 GLY A C 1
ATOM 651 O O . GLY A 1 116 ? 0.642 1.418 -5.317 1.00 84.56 116 GLY A O 1
ATOM 652 N N . GLY A 1 117 ? 0.863 -0.691 -4.588 1.00 83.94 117 GLY A N 1
ATOM 653 C CA . GLY A 1 117 ? -0.505 -0.832 -4.106 1.00 83.94 117 GLY A CA 1
ATOM 654 C C . GLY A 1 117 ? -0.696 -0.212 -2.721 1.00 83.94 117 GLY A C 1
ATOM 655 O O . GLY A 1 117 ? 0.246 -0.102 -1.937 1.00 83.94 117 GLY A O 1
ATOM 656 N N . GLY A 1 118 ? -1.922 0.192 -2.397 1.00 81.38 118 GLY A N 1
ATOM 657 C CA . GLY A 1 118 ? -2.276 0.688 -1.065 1.00 81.38 118 GLY A CA 1
ATOM 658 C C . GLY A 1 118 ? -2.428 -0.429 -0.038 1.00 81.38 118 GLY A C 1
ATOM 659 O O . GLY A 1 118 ? -2.728 -1.564 -0.397 1.00 81.38 118 GLY A O 1
ATOM 660 N N . GLY A 1 119 ? -2.221 -0.137 1.246 1.00 75.00 119 GLY A N 1
ATOM 661 C CA . GLY A 1 119 ? -2.488 -1.106 2.314 1.00 75.00 119 GLY A CA 1
ATOM 662 C C . GLY A 1 119 ? -3.954 -1.151 2.733 1.00 75.00 119 GLY A C 1
ATOM 663 O O . GLY A 1 119 ? -4.764 -0.337 2.302 1.00 75.00 119 GLY A O 1
ATOM 664 N N . SER A 1 120 ? -4.308 -2.108 3.584 1.00 72.81 120 SER A N 1
ATOM 665 C CA . SER A 1 120 ? -5.656 -2.215 4.134 1.00 72.81 120 SER A CA 1
ATOM 666 C C . SER A 1 120 ? -5.817 -1.364 5.401 1.00 72.81 120 SER A C 1
ATOM 668 O O . SER A 1 120 ? -4.949 -1.417 6.281 1.00 72.81 120 SER A O 1
ATOM 670 N N . SER A 1 121 ? -6.952 -0.706 5.599 1.00 70.81 121 SER A N 1
ATOM 671 C CA . SER A 1 121 ? -7.331 -0.088 6.877 1.00 70.81 121 SER A CA 1
ATOM 672 C C . SER A 1 121 ? -8.662 -0.667 7.368 1.00 70.81 121 SER A C 1
ATOM 674 O O . SER A 1 121 ? -9.668 -0.633 6.667 1.00 70.81 121 SER A O 1
ATOM 676 N N . LEU A 1 122 ? -8.672 -1.237 8.580 1.00 69.75 122 LEU A N 1
ATOM 677 C CA . LEU A 1 122 ? -9.917 -1.623 9.245 1.00 69.75 122 LEU A CA 1
ATOM 678 C C . LEU A 1 122 ? -10.424 -0.433 10.054 1.00 69.75 122 LEU A C 1
ATOM 680 O O . LEU A 1 122 ? -9.728 0.084 10.928 1.00 69.75 122 LEU A O 1
ATOM 684 N N . GLY A 1 123 ? -11.653 -0.019 9.776 1.00 68.56 123 GLY A N 1
ATOM 685 C CA . GLY A 1 123 ? -12.400 0.817 10.704 1.00 68.56 123 GLY A CA 1
ATOM 686 C C . GLY A 1 123 ? -12.728 0.065 11.991 1.00 68.56 123 GLY A C 1
ATOM 687 O O . GLY A 1 123 ? -12.668 -1.167 12.026 1.00 68.56 123 GLY A O 1
ATOM 688 N N . PRO A 1 124 ? -13.110 0.786 13.056 1.00 66.62 124 PRO A N 1
ATOM 689 C CA . PRO A 1 124 ? -13.712 0.161 14.223 1.00 66.62 124 PRO A CA 1
ATOM 690 C C . PRO A 1 124 ? -14.939 -0.668 13.812 1.00 66.62 124 PRO A C 1
ATOM 692 O O . PRO A 1 124 ? -15.595 -0.378 12.810 1.00 66.62 124 PRO A O 1
ATOM 695 N N . ALA A 1 125 ? -15.264 -1.702 14.592 1.00 58.41 125 ALA A N 1
ATOM 696 C CA . ALA A 1 125 ? -16.425 -2.549 14.331 1.00 58.41 125 ALA A CA 1
ATOM 697 C C . ALA A 1 125 ? -17.702 -1.703 14.161 1.00 58.41 125 ALA A C 1
ATOM 699 O O . ALA A 1 125 ? -17.989 -0.827 14.976 1.00 58.41 125 ALA A O 1
ATOM 700 N N . GLY A 1 126 ? -18.455 -1.964 13.089 1.00 62.59 126 GLY A N 1
ATOM 701 C CA . GLY A 1 126 ? -19.643 -1.189 12.720 1.00 62.59 126 GLY A CA 1
ATOM 702 C C . GLY A 1 126 ? -19.370 0.022 11.821 1.00 62.59 126 GLY A C 1
ATOM 703 O O . GLY A 1 126 ? -20.323 0.636 11.343 1.00 62.59 126 GLY A O 1
ATOM 704 N N . ALA A 1 127 ? -18.106 0.352 11.534 1.00 67.06 127 ALA A N 1
ATOM 705 C CA . ALA A 1 127 ? -17.785 1.298 10.472 1.00 67.06 127 ALA A CA 1
ATOM 706 C C . ALA A 1 127 ? -18.159 0.695 9.111 1.00 67.06 127 ALA A C 1
ATOM 708 O O . ALA A 1 127 ? -17.822 -0.449 8.812 1.00 67.06 127 ALA A O 1
ATOM 709 N N . THR A 1 128 ? -18.860 1.475 8.292 1.00 66.44 128 THR A N 1
ATOM 710 C CA . THR A 1 128 ? -19.143 1.129 6.896 1.00 66.44 128 THR A CA 1
ATOM 711 C C . THR A 1 128 ? -18.312 2.046 6.018 1.00 66.44 128 THR A C 1
ATOM 713 O O . THR A 1 128 ? -18.409 3.267 6.142 1.00 66.44 128 THR A O 1
ATOM 716 N N . PHE A 1 129 ? -17.504 1.471 5.134 1.00 66.00 129 PHE A N 1
ATOM 717 C CA . PHE A 1 129 ? -16.768 2.230 4.134 1.00 66.00 129 PHE A CA 1
ATOM 718 C C . PHE A 1 129 ? -17.556 2.212 2.829 1.00 66.00 129 PHE A C 1
ATOM 720 O O . PHE A 1 129 ? -18.007 1.169 2.368 1.00 66.00 129 PHE A O 1
ATOM 727 N N . THR A 1 130 ? -17.778 3.381 2.236 1.00 63.16 130 THR A N 1
ATOM 728 C CA . THR A 1 130 ? -18.435 3.492 0.931 1.00 63.16 130 THR A CA 1
ATOM 729 C C . THR A 1 130 ? -17.519 4.272 0.008 1.00 63.16 130 THR A C 1
ATOM 731 O O . THR A 1 130 ? -17.355 5.485 0.157 1.00 63.16 130 THR A O 1
ATOM 734 N N . ALA A 1 131 ? -16.904 3.566 -0.941 1.00 58.31 131 ALA A N 1
ATOM 735 C CA . ALA A 1 131 ? -16.158 4.200 -2.020 1.00 58.31 131 ALA A CA 1
ATOM 736 C C . ALA A 1 131 ? -17.096 5.087 -2.860 1.00 58.31 131 ALA A C 1
ATOM 738 O O . ALA A 1 131 ? -18.291 4.813 -2.979 1.00 58.31 131 ALA A O 1
ATOM 739 N N . GLY A 1 132 ? -16.572 6.163 -3.445 1.00 61.59 132 GLY A N 1
ATOM 740 C CA . GLY A 1 132 ? -17.346 7.031 -4.339 1.00 61.59 132 GLY A CA 1
ATOM 741 C C . GLY A 1 132 ? -18.233 8.085 -3.671 1.00 61.59 132 GLY A C 1
ATOM 742 O O . GLY A 1 132 ? -18.829 8.880 -4.390 1.00 61.59 132 GLY A O 1
ATOM 743 N N . MET A 1 133 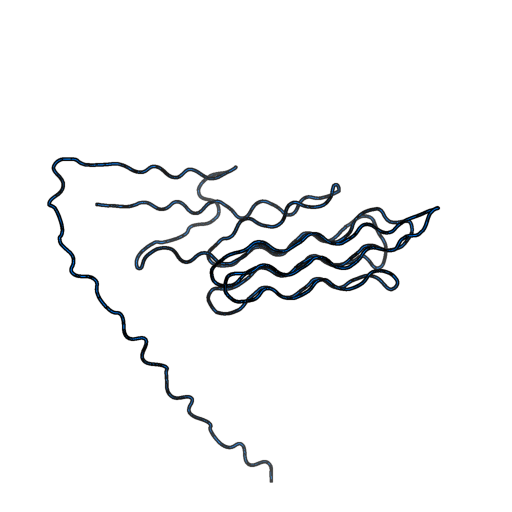? -18.335 8.138 -2.335 1.00 66.38 133 MET A N 1
ATOM 744 C CA . MET A 1 133 ? -19.279 9.056 -1.673 1.00 66.38 133 MET A CA 1
ATOM 745 C C . MET A 1 133 ? -18.871 10.539 -1.796 1.00 66.38 133 MET A C 1
ATOM 747 O O . MET A 1 133 ? -19.738 11.407 -1.858 1.00 66.38 133 MET A O 1
ATOM 751 N N . GLN A 1 134 ? -17.566 10.835 -1.866 1.00 62.06 134 GLN A N 1
ATOM 752 C CA . GLN A 1 134 ? -17.031 12.157 -2.220 1.00 62.06 134 GLN A CA 1
ATOM 753 C C . GLN A 1 134 ? -15.829 12.018 -3.163 1.00 62.06 134 GLN A C 1
ATOM 755 O O . GLN A 1 134 ? -15.031 11.087 -3.037 1.00 62.06 134 GLN A O 1
ATOM 760 N N . ALA A 1 135 ? -15.704 12.932 -4.126 1.00 62.78 135 ALA A N 1
ATOM 761 C CA . ALA A 1 135 ? -14.528 13.034 -4.988 1.00 62.78 135 ALA A CA 1
ATOM 762 C C . ALA A 1 135 ? -13.392 13.787 -4.265 1.00 62.78 135 ALA A C 1
ATOM 764 O O . ALA A 1 135 ? -13.665 14.725 -3.518 1.00 62.78 135 ALA A O 1
ATOM 765 N N . GLY A 1 136 ? -12.134 13.401 -4.507 1.00 68.75 136 GLY A N 1
ATOM 766 C CA . GLY A 1 136 ? -10.940 14.039 -3.928 1.00 68.75 136 GLY A CA 1
ATOM 767 C C . GLY A 1 136 ? -10.367 13.315 -2.702 1.00 68.75 136 GLY A C 1
ATOM 768 O O . GLY A 1 136 ? -10.547 12.108 -2.555 1.00 68.75 136 GLY A O 1
ATOM 769 N N . ASP A 1 137 ? -9.694 14.065 -1.824 1.00 59.34 137 ASP A N 1
ATOM 770 C CA . ASP A 1 137 ? -8.857 13.553 -0.716 1.00 59.34 137 ASP A CA 1
ATOM 771 C C . ASP A 1 137 ? -9.637 12.905 0.452 1.00 59.34 137 ASP A C 1
ATOM 773 O O . ASP A 1 137 ? -9.056 12.488 1.454 1.00 59.34 137 ASP A O 1
ATOM 777 N N . GLY A 1 138 ? -10.966 12.797 0.340 1.00 59.81 138 GLY A N 1
ATOM 778 C CA . GLY A 1 138 ? -11.844 12.426 1.450 1.00 59.81 138 GLY A CA 1
ATOM 779 C C . GLY A 1 138 ? -11.875 13.496 2.552 1.00 59.81 138 GLY A C 1
ATOM 780 O O . GLY A 1 138 ? -11.076 14.427 2.586 1.00 59.81 138 GLY A O 1
ATOM 781 N N . SER A 1 139 ? -12.832 13.404 3.475 1.00 64.25 139 SER A N 1
ATOM 782 C CA . SER A 1 139 ? -12.891 14.300 4.637 1.00 64.25 139 SER A CA 1
ATOM 783 C C . SER A 1 139 ? -13.340 13.528 5.865 1.00 64.25 139 SER A C 1
ATOM 785 O O . SER A 1 139 ? -14.374 12.859 5.817 1.00 64.25 139 SER A O 1
ATOM 787 N N . VAL A 1 140 ? -12.619 13.675 6.974 1.00 57.19 140 VAL A N 1
ATOM 788 C CA . VAL A 1 140 ? -13.041 13.150 8.276 1.00 57.19 140 VAL A CA 1
ATOM 789 C C . VAL A 1 140 ? -13.586 14.308 9.106 1.00 57.19 140 VAL A C 1
ATOM 791 O O . VAL A 1 140 ? -12.858 15.250 9.413 1.00 57.19 140 VAL A O 1
ATOM 794 N N . THR A 1 141 ? -14.864 14.244 9.478 1.00 66.38 141 THR A N 1
ATOM 795 C CA . THR A 1 141 ? -15.473 15.194 10.418 1.00 66.38 141 THR A CA 1
ATOM 796 C C . THR A 1 141 ? -15.664 14.501 11.756 1.00 66.38 141 THR A C 1
ATOM 798 O O . THR A 1 141 ? -16.426 13.546 11.869 1.00 66.38 141 THR A O 1
ATOM 801 N N . ILE A 1 142 ? -14.960 14.986 12.778 1.00 62.44 142 ILE A N 1
ATOM 802 C CA . ILE A 1 142 ? -15.122 14.517 14.154 1.00 62.44 142 ILE A CA 1
ATOM 803 C C . ILE A 1 142 ? -16.010 15.525 14.875 1.00 62.44 142 ILE A C 1
ATOM 805 O O . ILE A 1 142 ? -15.576 16.637 15.173 1.00 62.44 142 ILE A O 1
ATOM 809 N N . THR A 1 143 ? -17.252 15.143 15.160 1.00 71.25 143 THR A N 1
ATOM 810 C CA . THR A 1 143 ? -18.139 15.940 16.012 1.00 71.25 143 THR A CA 1
ATOM 811 C C . THR A 1 143 ? -17.948 15.514 17.461 1.00 71.25 143 THR A C 1
ATOM 813 O O . THR A 1 143 ? -18.211 14.366 17.822 1.00 71.25 143 THR A O 1
ATOM 816 N N . TYR A 1 144 ? -17.477 16.443 18.290 1.00 65.44 144 TYR A N 1
ATOM 817 C CA . TYR A 1 144 ? -17.421 16.269 19.736 1.00 65.44 144 TYR A CA 1
ATOM 818 C C . TYR A 1 144 ? -18.702 16.822 20.361 1.00 65.44 144 TYR A C 1
ATOM 820 O O . TYR A 1 144 ? -19.022 17.994 20.181 1.00 65.44 144 TYR A O 1
ATOM 828 N N . ASP A 1 145 ? -19.419 15.969 21.083 1.00 79.00 145 ASP A N 1
ATOM 829 C CA . ASP A 1 145 ? -20.571 16.349 21.895 1.00 79.00 145 ASP A CA 1
ATOM 830 C C . ASP A 1 145 ? -20.131 16.346 23.371 1.00 79.00 145 ASP A C 1
ATOM 832 O O . ASP A 1 145 ? -19.851 15.266 23.903 1.00 79.00 145 ASP A O 1
ATOM 836 N N . PRO A 1 146 ? -20.002 17.521 24.022 1.00 78.44 146 PRO A N 1
ATOM 837 C CA . PRO A 1 146 ? -19.553 17.614 25.410 1.00 78.44 146 PRO A CA 1
ATOM 838 C C . PRO A 1 146 ? -20.560 17.028 26.406 1.00 78.44 146 PRO A C 1
ATOM 840 O O . PRO A 1 146 ? -20.157 16.665 27.510 1.00 78.44 146 PRO A O 1
ATOM 843 N N . ASP A 1 147 ? -21.832 16.922 26.015 1.00 84.44 147 ASP A N 1
ATOM 844 C CA . ASP A 1 147 ? -22.917 16.408 26.850 1.00 84.44 147 ASP A CA 1
ATOM 845 C C . ASP A 1 147 ? -23.201 14.924 26.573 1.00 84.44 147 ASP A C 1
ATOM 847 O O . ASP A 1 147 ? -24.037 14.304 27.241 1.00 84.44 147 ASP A O 1
ATOM 851 N N . ALA A 1 148 ? -22.492 14.315 25.613 1.00 78.12 148 ALA A N 1
ATOM 852 C CA . ALA A 1 148 ? -22.614 12.893 25.354 1.00 78.12 148 ALA A CA 1
ATOM 853 C C . ALA A 1 148 ? -22.239 12.104 26.621 1.00 78.12 148 ALA A C 1
ATOM 855 O O . ALA A 1 148 ? -21.171 12.331 27.199 1.00 78.12 148 ALA A O 1
ATOM 856 N N . PRO A 1 149 ? -23.070 11.133 27.046 1.00 78.94 149 PRO A N 1
ATOM 857 C CA . PRO A 1 149 ? -22.776 10.344 28.229 1.00 78.94 149 PRO A CA 1
ATOM 858 C C . PRO A 1 149 ? -21.415 9.669 28.069 1.00 78.94 149 PRO A C 1
ATOM 860 O O . PRO A 1 149 ? -21.136 9.015 27.054 1.00 78.94 149 PRO A O 1
ATOM 863 N N . THR A 1 150 ? -20.568 9.826 29.085 1.00 72.88 150 THR A N 1
ATOM 864 C CA . THR A 1 150 ? -19.283 9.141 29.167 1.00 72.88 150 THR A CA 1
ATOM 865 C C . THR A 1 150 ? -19.553 7.647 29.247 1.00 72.88 150 THR A C 1
ATOM 867 O O . THR A 1 150 ? -19.887 7.080 30.283 1.00 72.88 150 THR A O 1
ATOM 870 N N . THR A 1 151 ? -19.433 6.978 28.108 1.00 63.34 151 THR A N 1
ATOM 871 C CA . THR A 1 151 ? -19.450 5.523 28.069 1.00 63.34 151 THR A CA 1
ATOM 872 C C . THR A 1 151 ? -18.079 5.059 28.529 1.00 63.34 151 THR A C 1
ATOM 874 O O . THR A 1 151 ? -17.123 5.002 27.758 1.00 63.34 151 THR A O 1
ATOM 877 N N . THR A 1 152 ? -17.960 4.750 29.821 1.00 63.78 152 THR A N 1
ATOM 878 C CA . THR A 1 152 ? -16.820 3.992 30.342 1.00 63.78 152 THR A CA 1
ATOM 879 C C . THR A 1 152 ? -16.967 2.556 29.863 1.00 63.78 152 THR A C 1
ATOM 881 O O . THR A 1 152 ? -17.403 1.664 30.585 1.00 63.78 152 THR A O 1
ATOM 884 N N . THR A 1 153 ? -16.662 2.334 28.592 1.00 56.75 153 THR A N 1
ATOM 885 C CA . THR A 1 153 ? -16.567 0.981 28.066 1.00 56.75 153 THR A CA 1
ATOM 886 C C . THR A 1 153 ? -15.258 0.429 28.605 1.00 56.75 153 THR A C 1
ATOM 888 O O . THR A 1 153 ? -14.186 0.915 28.244 1.00 56.75 153 THR A O 1
ATOM 891 N N . ALA A 1 154 ? -15.334 -0.531 29.528 1.00 70.50 154 ALA A N 1
ATOM 892 C CA . ALA A 1 154 ? -14.150 -1.279 29.926 1.00 70.50 154 ALA A CA 1
ATOM 893 C C . ALA A 1 154 ? -13.486 -1.840 28.653 1.00 70.50 154 ALA A C 1
ATOM 895 O O . ALA A 1 154 ? -14.213 -2.239 27.735 1.00 70.50 154 ALA A O 1
ATOM 896 N N . PRO A 1 155 ? -12.145 -1.852 28.556 1.00 55.09 155 PRO A N 1
ATOM 897 C CA . PRO A 1 155 ? -11.464 -2.416 27.400 1.00 55.09 155 PRO A CA 1
ATOM 898 C C . PRO A 1 155 ? -11.949 -3.852 27.195 1.00 55.09 155 PRO A C 1
ATOM 900 O O . PRO A 1 155 ? -11.689 -4.734 28.011 1.00 55.09 155 PRO A O 1
ATOM 903 N N . SER A 1 156 ? -12.709 -4.075 26.124 1.00 57.50 156 SER A N 1
ATOM 904 C CA . SER A 1 156 ? -13.184 -5.405 25.780 1.00 57.50 156 SER A CA 1
ATOM 905 C C . SER A 1 156 ? -12.038 -6.137 25.103 1.00 57.50 156 SER A C 1
ATOM 907 O O . SER A 1 156 ? -11.699 -5.855 23.955 1.00 57.50 156 SER A O 1
ATOM 909 N N . THR A 1 157 ? -11.422 -7.077 25.811 1.00 57.22 157 THR A N 1
ATOM 910 C CA . THR A 1 157 ? -10.502 -8.034 25.202 1.00 57.22 157 THR A CA 1
ATOM 911 C C . THR A 1 157 ? -11.304 -8.944 24.281 1.00 57.22 157 THR A C 1
ATOM 913 O O . THR A 1 157 ? -11.922 -9.908 24.731 1.00 57.22 157 THR A O 1
ATOM 916 N N . THR A 1 158 ? -11.329 -8.649 22.986 1.00 43.84 158 THR A N 1
ATOM 917 C CA . THR A 1 158 ? -11.825 -9.605 21.996 1.00 43.84 158 THR A CA 1
ATOM 918 C C . THR A 1 158 ? -10.797 -10.717 21.861 1.00 43.84 158 THR A C 1
ATOM 920 O O . THR A 1 158 ? -9.766 -10.555 21.209 1.00 43.84 158 THR A O 1
ATOM 923 N N . THR A 1 159 ? -11.053 -11.852 22.504 1.00 53.72 159 THR A N 1
ATOM 924 C CA . THR A 1 159 ? -10.295 -13.073 22.247 1.00 53.72 159 THR A CA 1
ATOM 925 C C . THR A 1 159 ? -10.714 -13.583 20.873 1.00 53.72 159 THR A C 1
ATOM 927 O O . THR A 1 159 ? -11.825 -14.079 20.703 1.00 53.72 159 THR A O 1
ATOM 930 N N . SER A 1 160 ? -9.849 -13.419 19.873 1.00 54.50 160 SER A N 1
ATOM 931 C CA . SER A 1 160 ? -10.046 -14.047 18.568 1.00 54.50 160 SER A CA 1
ATOM 932 C C . SER A 1 160 ? -9.942 -15.559 18.754 1.00 54.50 160 SER A C 1
ATOM 934 O O . SER A 1 160 ? -8.855 -16.097 18.970 1.00 54.50 160 SER A O 1
ATOM 936 N N . THR A 1 161 ? -11.078 -16.254 18.750 1.00 67.25 161 THR A N 1
ATOM 937 C CA . THR A 1 161 ? -11.086 -17.712 18.672 1.00 67.25 161 THR A CA 1
ATOM 938 C C . THR A 1 161 ? -10.676 -18.082 17.255 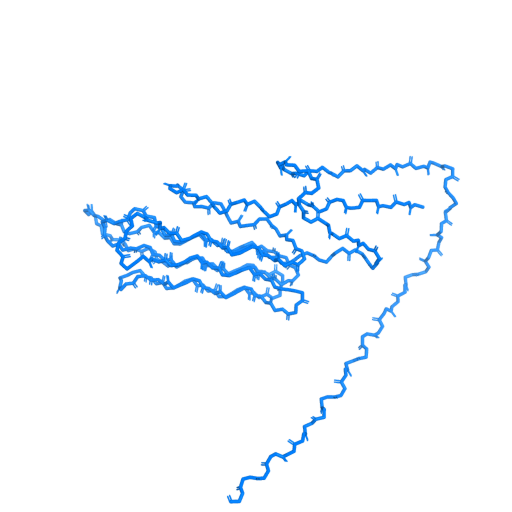1.00 67.25 161 THR A C 1
ATOM 940 O O . THR A 1 161 ? -11.477 -17.980 16.328 1.00 67.25 161 THR A O 1
ATOM 943 N N . ALA A 1 162 ? -9.415 -18.476 17.075 1.00 63.09 162 ALA A N 1
ATOM 944 C CA . ALA A 1 162 ? -8.954 -19.032 15.812 1.00 63.09 162 ALA A CA 1
ATOM 945 C C . ALA A 1 162 ? -9.860 -20.214 15.440 1.00 63.09 162 ALA A C 1
ATOM 947 O O . ALA A 1 162 ? -9.995 -21.166 16.213 1.00 63.09 162 ALA A O 1
ATOM 948 N N . ALA A 1 163 ? -10.513 -20.136 14.279 1.00 72.56 163 ALA A N 1
ATOM 949 C CA . ALA A 1 163 ? -11.289 -21.249 13.761 1.00 72.56 163 ALA A CA 1
ATOM 950 C C . ALA A 1 163 ? -10.349 -22.448 13.593 1.00 72.56 163 ALA A C 1
ATOM 952 O O . ALA A 1 163 ? -9.314 -22.343 12.931 1.00 72.56 163 ALA A O 1
ATOM 953 N N . ALA A 1 164 ? -10.686 -23.579 14.213 1.00 74.50 164 ALA A N 1
ATOM 954 C CA . ALA A 1 164 ? -9.939 -24.809 14.012 1.00 74.50 164 ALA A CA 1
ATOM 955 C C . ALA A 1 164 ? -9.982 -25.157 12.518 1.00 74.50 164 ALA A C 1
ATOM 957 O O . ALA A 1 164 ? -11.057 -25.374 11.957 1.00 74.50 164 ALA A O 1
ATOM 958 N N . ALA A 1 165 ? -8.820 -25.183 11.865 1.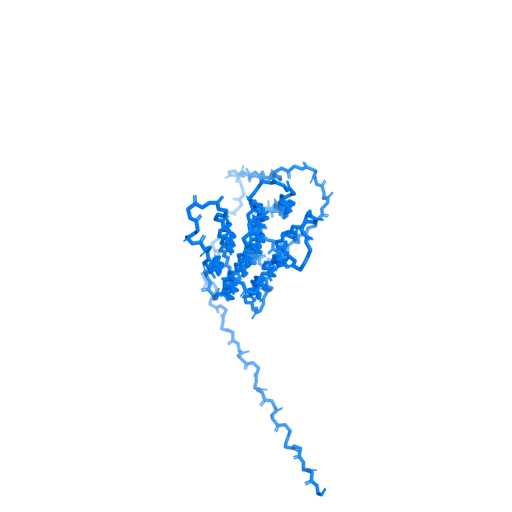00 68.56 165 ALA A N 1
ATOM 959 C CA . ALA A 1 165 ? -8.721 -25.638 10.490 1.00 68.56 165 ALA A CA 1
ATOM 960 C C . ALA A 1 165 ? -9.090 -27.127 10.451 1.00 68.56 165 ALA A C 1
ATOM 962 O O . ALA A 1 165 ? -8.343 -27.979 10.934 1.00 68.56 165 ALA A O 1
ATOM 963 N N . VAL A 1 166 ? -10.261 -27.445 9.898 1.00 80.75 166 VAL A N 1
ATOM 964 C CA . VAL A 1 166 ? -10.638 -28.828 9.605 1.00 80.75 166 VAL A CA 1
ATOM 965 C C . VAL A 1 166 ? -9.846 -29.252 8.374 1.00 80.75 166 VAL A C 1
ATOM 967 O O . VAL A 1 166 ? -10.207 -28.934 7.244 1.00 80.75 166 VAL A O 1
ATOM 970 N N . VAL A 1 167 ? -8.730 -29.942 8.593 1.00 74.44 167 VAL A N 1
ATOM 971 C CA . VAL A 1 167 ? -7.983 -30.585 7.512 1.00 74.44 167 VAL A CA 1
ATOM 972 C C . VAL A 1 167 ? -8.715 -31.875 7.155 1.00 74.44 167 VAL A C 1
ATOM 974 O O . VAL A 1 167 ? -8.585 -32.881 7.848 1.00 74.44 167 VAL A O 1
ATOM 977 N N . THR A 1 168 ? -9.505 -31.860 6.084 1.00 83.06 168 THR A N 1
ATOM 978 C CA . THR A 1 168 ? -9.994 -33.094 5.456 1.00 83.06 168 THR A CA 1
ATOM 979 C C . THR A 1 168 ? -8.846 -33.732 4.671 1.00 83.06 168 THR A C 1
ATOM 981 O O . THR A 1 168 ? -8.383 -33.121 3.706 1.00 83.06 168 THR A O 1
ATOM 984 N N . PRO A 1 169 ? -8.357 -34.931 5.038 1.00 78.94 169 PRO A N 1
ATOM 985 C CA . PRO A 1 169 ? -7.362 -35.624 4.231 1.00 78.94 169 PRO A CA 1
ATOM 986 C C . PRO A 1 169 ? -7.968 -35.984 2.869 1.00 78.94 169 PRO A C 1
ATOM 988 O O . PRO A 1 169 ? -8.986 -36.670 2.795 1.00 78.94 169 PRO A O 1
ATOM 991 N N . ALA A 1 170 ? -7.340 -35.525 1.787 1.00 78.12 170 ALA A N 1
ATOM 992 C CA . ALA A 1 170 ? -7.647 -35.999 0.445 1.00 78.12 170 ALA A CA 1
ATOM 993 C C . ALA A 1 170 ? -6.890 -37.313 0.211 1.00 78.12 170 ALA A C 1
ATOM 995 O O . ALA A 1 170 ? -5.662 -37.324 0.159 1.00 78.12 170 ALA A O 1
ATOM 996 N N . PHE A 1 171 ? -7.618 -38.424 0.099 1.00 73.44 171 PHE A N 1
ATOM 997 C CA . PHE A 1 171 ? -7.048 -39.706 -0.311 1.00 73.44 171 PHE A CA 1
ATOM 998 C C . PHE A 1 171 ? -7.115 -39.790 -1.840 1.00 73.44 171 PHE A C 1
ATOM 1000 O O . PHE A 1 171 ? -8.197 -39.947 -2.404 1.00 73.44 171 PHE A O 1
ATOM 1007 N N . THR A 1 172 ? -5.979 -39.650 -2.519 1.00 77.00 172 THR A N 1
ATOM 1008 C CA . THR A 1 172 ? -5.857 -39.991 -3.943 1.00 77.00 172 THR A CA 1
ATOM 1009 C C . THR A 1 172 ? -5.368 -41.431 -4.026 1.00 77.00 172 THR A C 1
ATOM 1011 O O . THR A 1 172 ? -4.188 -41.692 -3.786 1.00 77.00 172 THR A O 1
ATOM 1014 N N . GLY A 1 173 ? -6.305 -42.353 -4.253 1.00 73.62 173 GLY A N 1
ATOM 1015 C CA . GLY A 1 173 ? -5.999 -43.731 -4.644 1.00 73.62 173 GLY A CA 1
ATOM 1016 C C . GLY A 1 173 ? -5.542 -43.823 -6.092 1.00 73.62 173 GLY A C 1
ATOM 1017 O O . GLY A 1 173 ? -5.841 -42.881 -6.861 1.00 73.62 173 GLY A O 1
#

Radius of gyration: 20.28 Å; chains: 1; bounding box: 47×61×55 Å

Foldseek 3Di:
DDFQDADWAFPDQDADPQGAATAAEQWWAWHQWHPPDDQWWATWGEAHPVAWTAWICADPQWHTWHTWAQQGWIGWIDWDPDPVFTWATWATWAGERHTITTTIITDRNDHYTTYTIGYYYDDDPPHDYDHPPDPDRDDGDDDDDPPPPPPPPPPDPPDPPPDPPPDDDDDDD

Secondary structure (DSSP, 8-state):
------PPP-----SSSSPPPPPPBSSPPPPPPPSSSSSPPPPPPPP-SSSPPPPPP--SSSPPPPPPBBTBPPPPPP-B--TTTPBPPPPPPP-SSBPPPPPPPPPTT---PPPPPPPB-PPSTT---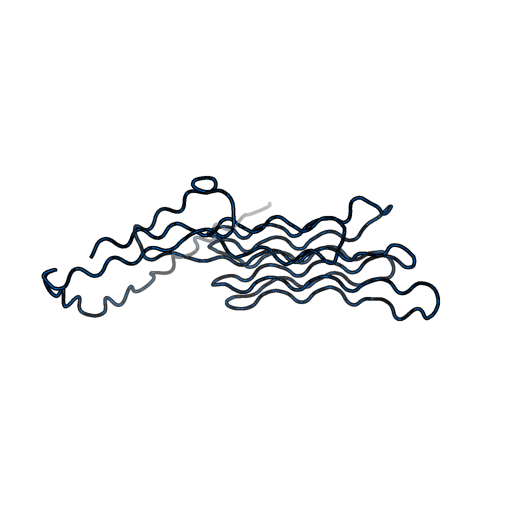-TTSSSSS--------TTS-------------PPP---------